Protein AF-A0A9J7BSL1-F1 (afdb_monomer)

Structure (mmCIF, N/CA/C/O backbone):
data_AF-A0A9J7BSL1-F1
#
_entry.id   AF-A0A9J7BSL1-F1
#
loop_
_atom_site.group_PDB
_atom_site.id
_atom_site.type_symbol
_atom_site.label_atom_id
_atom_site.label_alt_id
_atom_site.label_comp_id
_atom_site.label_asym_id
_atom_site.label_entity_id
_atom_site.label_seq_id
_atom_site.pdbx_PDB_ins_code
_atom_site.Cartn_x
_atom_site.Cartn_y
_atom_site.Cartn_z
_atom_site.occupancy
_atom_site.B_iso_or_equiv
_atom_site.auth_seq_id
_atom_site.auth_comp_id
_atom_site.auth_asym_id
_atom_site.auth_atom_id
_atom_site.pdbx_PDB_model_num
ATOM 1 N N . MET A 1 1 ? -9.603 -14.916 25.433 1.00 50.50 1 MET A N 1
ATOM 2 C CA . MET A 1 1 ? -8.457 -15.372 24.620 1.00 50.50 1 MET A CA 1
ATOM 3 C C . MET A 1 1 ? -8.157 -14.249 23.642 1.00 50.50 1 MET A C 1
ATOM 5 O O . MET A 1 1 ? -8.966 -14.039 22.752 1.00 50.50 1 MET A O 1
ATOM 9 N N . ASN A 1 2 ? -7.098 -13.466 23.859 1.00 42.62 2 ASN A N 1
ATOM 10 C CA . ASN A 1 2 ? -6.638 -12.509 22.850 1.00 42.62 2 ASN A CA 1
ATOM 11 C C . ASN A 1 2 ? -5.736 -13.292 21.899 1.00 42.62 2 ASN A C 1
ATOM 13 O O . ASN A 1 2 ? -4.666 -13.734 22.314 1.00 42.62 2 ASN A O 1
ATOM 17 N N . SER A 1 3 ? -6.197 -13.538 20.671 1.00 43.91 3 SER A N 1
ATOM 18 C CA . SER A 1 3 ? -5.299 -14.003 19.613 1.00 43.91 3 SER A CA 1
ATOM 19 C C . SER A 1 3 ? -4.156 -12.989 19.500 1.00 43.91 3 SER A C 1
ATOM 21 O O . SER A 1 3 ? -4.443 -11.789 19.478 1.00 43.91 3 SER A O 1
ATOM 23 N N . PRO A 1 4 ? -2.881 -13.418 19.484 1.00 55.12 4 PRO A N 1
ATOM 24 C CA . PRO A 1 4 ? -1.772 -12.492 19.302 1.00 55.12 4 PRO A CA 1
ATOM 25 C C . PRO A 1 4 ? -1.988 -11.748 17.986 1.00 55.12 4 PRO A C 1
ATOM 27 O O . PRO A 1 4 ? -2.348 -12.370 16.984 1.00 55.12 4 PRO A O 1
ATOM 30 N N . ALA A 1 5 ? -1.828 -10.424 18.012 1.00 54.88 5 ALA A N 1
ATOM 31 C CA . ALA A 1 5 ? -1.908 -9.595 16.821 1.00 54.88 5 ALA A CA 1
ATOM 32 C C . ALA A 1 5 ? -0.915 -10.154 15.799 1.00 54.88 5 ALA A C 1
ATOM 34 O O . ALA A 1 5 ? 0.298 -10.057 15.975 1.00 54.88 5 ALA A O 1
ATOM 35 N N . GLN A 1 6 ? -1.429 -10.836 14.777 1.00 61.03 6 GLN A N 1
ATOM 36 C CA . GLN A 1 6 ? -0.601 -11.261 13.664 1.00 61.03 6 GLN A CA 1
ATOM 37 C C . GLN A 1 6 ? -0.136 -9.984 12.979 1.00 61.03 6 GLN A C 1
ATOM 39 O O . GLN A 1 6 ? -0.970 -9.188 12.543 1.00 61.03 6 GLN A O 1
ATOM 44 N N . LEU A 1 7 ? 1.182 -9.781 12.924 1.00 67.81 7 LEU A N 1
ATOM 45 C CA . LEU A 1 7 ? 1.758 -8.683 12.161 1.00 67.81 7 LEU A CA 1
ATOM 46 C C . LEU A 1 7 ? 1.219 -8.767 10.726 1.00 67.81 7 LEU A C 1
ATOM 48 O O . LEU A 1 7 ? 1.178 -9.860 10.140 1.00 67.81 7 LEU A O 1
ATOM 52 N N . PRO A 1 8 ? 0.721 -7.653 10.176 1.00 75.19 8 PRO A N 1
ATOM 53 C CA . PRO A 1 8 ? 0.119 -7.673 8.862 1.00 75.19 8 PRO A CA 1
ATOM 54 C C . PRO A 1 8 ? 1.214 -7.906 7.809 1.00 75.19 8 PRO A C 1
ATOM 56 O O . PRO A 1 8 ? 2.352 -7.477 7.966 1.00 75.19 8 PRO A O 1
ATOM 59 N N . LYS A 1 9 ? 0.892 -8.662 6.757 1.00 84.38 9 LYS A N 1
ATOM 60 C CA . LYS A 1 9 ? 1.872 -9.111 5.754 1.00 84.38 9 LYS A CA 1
ATOM 61 C C . LYS A 1 9 ? 2.031 -8.086 4.631 1.00 84.38 9 LYS A C 1
ATOM 63 O O . LYS A 1 9 ? 1.070 -7.393 4.300 1.00 84.38 9 LYS A O 1
ATOM 68 N N . VAL A 1 10 ? 3.198 -8.072 3.981 1.00 88.81 10 VAL A N 1
ATOM 69 C CA . VAL A 1 10 ? 3.410 -7.349 2.713 1.00 88.81 10 VAL A CA 1
ATOM 70 C C . VAL A 1 10 ? 2.370 -7.795 1.676 1.00 88.81 10 VAL A C 1
ATOM 72 O O . VAL A 1 10 ? 2.045 -8.979 1.569 1.00 88.81 10 VAL A O 1
ATOM 75 N N . GLY A 1 11 ? 1.802 -6.832 0.952 1.00 86.56 11 GLY A N 1
ATOM 76 C CA . GLY A 1 11 ? 0.654 -7.003 0.058 1.00 86.56 11 GLY A CA 1
ATOM 77 C C . GLY A 1 11 ? -0.702 -7.023 0.773 1.00 86.56 11 GLY A C 1
ATOM 78 O O . GLY A 1 11 ? -1.744 -7.056 0.117 1.00 86.56 11 GLY A O 1
ATOM 79 N N . GLY A 1 12 ? -0.711 -6.995 2.109 1.00 91.00 12 GLY A N 1
ATOM 80 C CA . GLY A 1 12 ? -1.915 -6.849 2.915 1.00 91.00 12 GLY A CA 1
ATOM 81 C C . GLY A 1 12 ? -2.551 -5.475 2.730 1.00 91.00 12 GLY A C 1
ATOM 82 O O . GLY A 1 12 ? -1.866 -4.477 2.509 1.00 91.00 12 GLY A O 1
ATOM 83 N N . ARG A 1 13 ? -3.879 -5.432 2.833 1.00 92.00 13 ARG A N 1
ATOM 84 C CA . ARG A 1 13 ? -4.664 -4.197 2.770 1.00 92.00 13 ARG A CA 1
ATOM 85 C C . ARG A 1 13 ? -5.044 -3.750 4.167 1.00 92.00 13 ARG A C 1
ATOM 87 O O . ARG A 1 13 ? -5.497 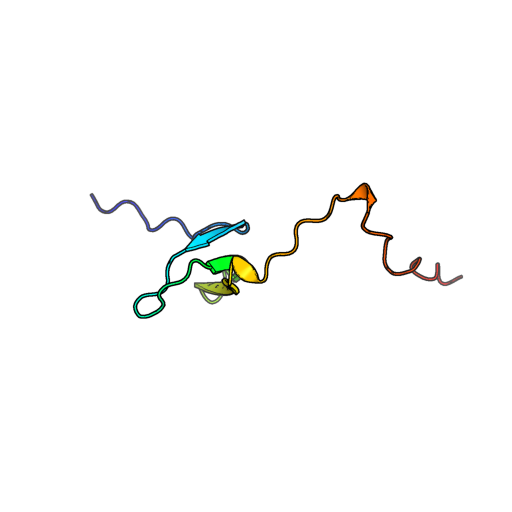-4.569 4.966 1.00 92.00 13 ARG A O 1
ATOM 94 N N . VAL A 1 14 ? -4.905 -2.460 4.428 1.00 91.62 14 VAL A N 1
ATOM 95 C CA . VAL A 1 14 ? -5.255 -1.836 5.704 1.00 91.62 14 VAL A CA 1
ATOM 96 C C . VAL A 1 14 ? -6.025 -0.542 5.465 1.00 91.62 14 VAL A C 1
ATOM 98 O O . VAL A 1 14 ? -5.829 0.135 4.458 1.00 91.62 14 VAL A O 1
ATOM 101 N N . GLN A 1 15 ? -6.912 -0.199 6.393 1.00 91.38 15 GLN A N 1
ATOM 102 C CA . GLN A 1 15 ? -7.532 1.123 6.461 1.00 91.38 15 GLN A CA 1
ATOM 103 C C . GLN A 1 15 ? -6.920 1.872 7.638 1.00 91.38 15 GLN A C 1
ATOM 105 O O . GLN A 1 15 ? -6.772 1.308 8.723 1.00 91.38 15 GLN A O 1
ATOM 110 N N . ILE A 1 16 ? -6.545 3.127 7.410 1.00 89.88 16 ILE A N 1
ATOM 111 C CA . ILE A 1 16 ? -6.024 4.007 8.454 1.00 89.88 16 ILE A CA 1
ATOM 112 C C . ILE A 1 16 ? -7.195 4.822 8.991 1.00 89.88 16 ILE A C 1
ATOM 114 O O . ILE A 1 16 ? -7.912 5.460 8.222 1.00 89.88 16 ILE A O 1
ATOM 118 N N . GLU A 1 17 ? -7.385 4.818 10.308 1.00 90.62 17 GLU A N 1
ATOM 119 C CA . GLU A 1 17 ? -8.424 5.625 10.946 1.00 90.62 17 GLU A CA 1
ATOM 120 C C . GLU A 1 17 ? -8.262 7.111 10.570 1.00 90.62 17 GLU A C 1
ATOM 122 O O . GLU A 1 17 ? -7.174 7.680 10.663 1.00 90.62 17 GLU A O 1
ATOM 127 N N . GLY A 1 18 ? -9.342 7.735 10.094 1.00 92.00 18 GLY A N 1
ATOM 128 C CA . GLY A 1 18 ? -9.330 9.122 9.613 1.00 92.00 18 GLY A CA 1
ATOM 129 C C . GLY A 1 18 ? -8.941 9.303 8.140 1.00 92.00 18 GLY A C 1
ATOM 130 O O . GLY A 1 18 ? -8.912 10.437 7.662 1.00 92.00 18 GLY A O 1
ATOM 131 N N . ARG A 1 19 ? -8.677 8.220 7.401 1.00 89.56 19 ARG A N 1
ATOM 132 C CA . ARG A 1 19 ? -8.518 8.230 5.940 1.00 89.56 19 ARG A CA 1
ATOM 133 C C . ARG A 1 19 ? -9.662 7.452 5.291 1.00 89.56 19 ARG A C 1
ATOM 135 O O . ARG A 1 19 ? -9.932 6.322 5.679 1.00 89.56 19 ARG A O 1
ATOM 142 N N . ASP A 1 20 ? -10.293 8.039 4.277 1.00 91.44 20 ASP A N 1
ATOM 143 C CA . ASP A 1 20 ? -11.382 7.407 3.507 1.00 91.44 20 ASP A CA 1
ATOM 144 C C . ASP A 1 20 ? -10.851 6.548 2.341 1.00 91.44 20 ASP A C 1
ATOM 146 O O . ASP A 1 20 ? -11.501 6.359 1.319 1.00 91.44 20 ASP A O 1
ATOM 150 N N . GLU A 1 21 ? -9.619 6.050 2.452 1.00 92.75 21 GLU A N 1
ATOM 151 C CA . GLU A 1 21 ? -8.966 5.270 1.403 1.00 92.75 21 GLU A CA 1
ATOM 152 C C . GLU A 1 21 ? -8.259 4.041 1.982 1.00 92.75 21 GLU A C 1
ATOM 154 O O . GLU A 1 21 ? -7.900 3.985 3.161 1.00 92.75 21 GLU A O 1
ATOM 159 N N . THR A 1 22 ? -8.094 3.019 1.141 1.00 93.56 22 THR A N 1
ATOM 160 C CA . THR A 1 22 ? -7.408 1.775 1.510 1.00 93.56 22 THR A CA 1
ATOM 161 C C . T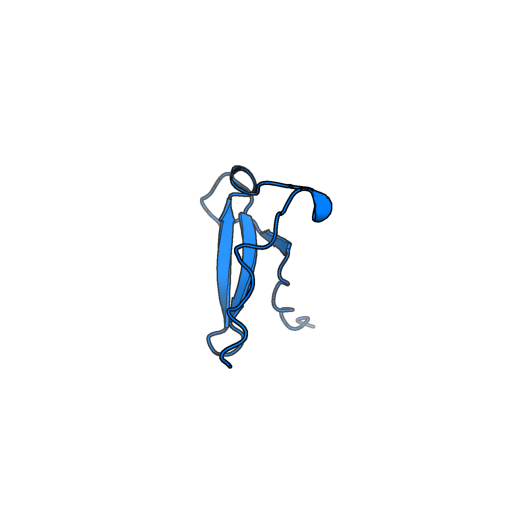HR A 1 22 ? -5.937 1.878 1.140 1.00 93.56 22 THR A C 1
ATOM 163 O O . THR A 1 22 ? -5.598 2.363 0.064 1.00 93.56 22 THR A O 1
ATOM 166 N N . PHE A 1 23 ? -5.072 1.369 2.008 1.00 93.88 23 PHE A N 1
ATOM 167 C CA . PHE A 1 23 ? -3.631 1.342 1.812 1.00 93.88 23 PHE A CA 1
ATOM 168 C C . PHE A 1 23 ? -3.136 -0.097 1.683 1.00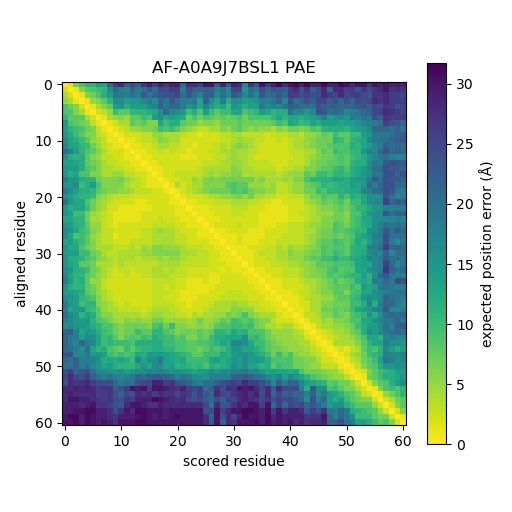 93.88 23 PHE A C 1
ATOM 170 O O . PHE A 1 23 ? -3.728 -1.030 2.234 1.00 93.88 23 PHE A O 1
ATOM 177 N N . VAL A 1 24 ? -2.034 -0.279 0.966 1.00 93.06 24 VAL A N 1
ATOM 178 C CA . VAL A 1 24 ? -1.354 -1.563 0.797 1.00 93.06 24 VAL A CA 1
ATOM 179 C C . VAL A 1 24 ? -0.011 -1.510 1.508 1.00 93.06 24 VAL A C 1
ATOM 181 O O . VAL A 1 24 ? 0.752 -0.561 1.336 1.00 93.06 24 VAL A O 1
ATOM 184 N N . ILE A 1 25 ? 0.278 -2.540 2.297 1.00 92.94 25 ILE A N 1
ATOM 185 C CA . ILE A 1 25 ? 1.564 -2.704 2.973 1.00 92.94 25 ILE A CA 1
ATOM 186 C C . ILE A 1 25 ? 2.603 -3.114 1.940 1.00 92.94 25 ILE A C 1
ATOM 188 O O . ILE A 1 25 ? 2.470 -4.163 1.309 1.00 92.94 25 ILE A O 1
ATOM 192 N N . VAL A 1 26 ? 3.642 -2.305 1.786 1.00 92.31 26 VAL A N 1
ATOM 193 C CA . VAL A 1 26 ? 4.757 -2.584 0.871 1.00 92.31 26 VAL A CA 1
ATOM 194 C C . VAL A 1 26 ? 5.990 -3.089 1.610 1.00 92.31 26 VAL A C 1
ATOM 196 O O . VAL A 1 26 ? 6.788 -3.812 1.026 1.00 92.31 26 VAL A O 1
ATOM 199 N N . GLU A 1 27 ? 6.102 -2.782 2.901 1.00 92.50 27 GLU A N 1
ATOM 200 C CA . GLU A 1 27 ? 7.224 -3.180 3.747 1.00 92.50 27 GLU A CA 1
ATOM 201 C C . GLU A 1 27 ? 6.766 -3.332 5.201 1.00 92.50 27 GLU A C 1
ATOM 203 O O . GLU A 1 27 ? 5.871 -2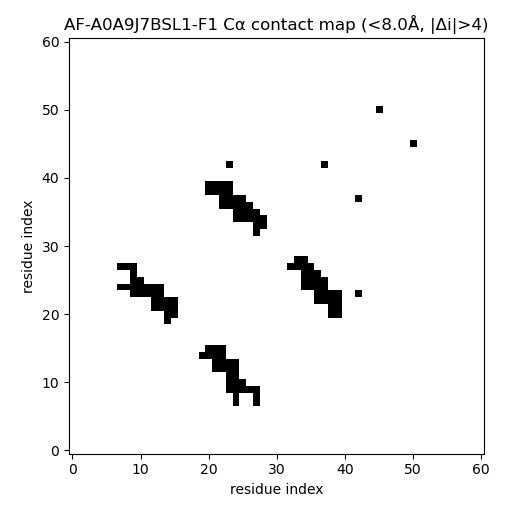.617 5.663 1.00 92.50 27 GLU A O 1
ATOM 208 N N . VAL A 1 28 ? 7.378 -4.278 5.910 1.00 91.19 28 VAL A N 1
ATOM 209 C CA . VAL A 1 28 ? 7.153 -4.533 7.334 1.00 91.19 28 VAL A CA 1
ATOM 210 C C . VAL A 1 28 ? 8.515 -4.586 8.003 1.00 91.19 28 VAL A C 1
ATOM 212 O O . VAL A 1 28 ? 9.338 -5.426 7.644 1.00 91.19 28 VAL A O 1
ATOM 215 N N . ASP A 1 29 ? 8.731 -3.710 8.975 1.00 90.94 29 ASP A N 1
ATOM 216 C CA . ASP A 1 29 ? 9.922 -3.708 9.810 1.00 90.94 29 ASP A CA 1
ATOM 217 C C . ASP A 1 29 ? 9.603 -4.411 11.136 1.00 90.94 29 ASP A C 1
ATOM 219 O O . ASP A 1 29 ? 8.884 -3.892 11.993 1.00 90.94 29 ASP A O 1
ATOM 223 N N . GLU A 1 30 ? 10.091 -5.643 11.286 1.00 88.19 30 GLU A N 1
ATOM 224 C CA . GLU A 1 30 ? 9.801 -6.481 12.456 1.00 88.19 30 GLU A CA 1
ATOM 225 C C . GLU A 1 30 ? 10.567 -6.038 13.715 1.00 88.19 30 GLU A C 1
ATOM 227 O O . GLU A 1 30 ? 10.117 -6.327 14.825 1.00 88.19 30 GLU A O 1
ATOM 232 N N . GLU A 1 31 ? 11.688 -5.321 13.560 1.00 89.50 31 GLU A N 1
ATOM 233 C CA . GLU A 1 31 ? 12.508 -4.827 14.676 1.00 89.50 31 GLU A CA 1
ATOM 234 C C . GLU A 1 31 ? 11.807 -3.676 15.407 1.00 89.50 31 GLU A C 1
ATOM 236 O O . GLU A 1 31 ? 11.681 -3.681 16.633 1.00 89.50 31 GLU A O 1
ATOM 241 N N . THR A 1 32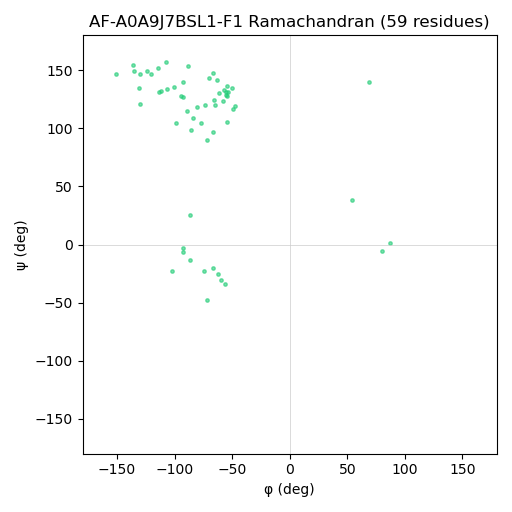 ? 11.305 -2.707 14.645 1.00 91.94 32 THR A N 1
ATOM 242 C CA . THR A 1 32 ? 10.598 -1.524 15.151 1.00 91.94 32 THR A CA 1
ATOM 243 C C . THR A 1 32 ? 9.085 -1.717 15.221 1.00 91.94 32 THR A C 1
ATOM 245 O O . THR A 1 32 ? 8.383 -0.855 15.750 1.00 91.94 32 THR A O 1
ATOM 248 N N . GLN A 1 33 ? 8.574 -2.841 14.708 1.00 86.75 33 GLN A N 1
ATOM 249 C CA . GLN A 1 33 ? 7.144 -3.121 14.547 1.00 86.75 33 GLN A CA 1
ATOM 250 C C . GLN A 1 33 ? 6.410 -2.029 13.751 1.00 86.75 33 GLN A C 1
ATOM 252 O O . GLN A 1 33 ? 5.268 -1.679 14.061 1.00 86.75 33 GLN A O 1
ATOM 257 N N . THR A 1 34 ? 7.063 -1.481 12.723 1.00 89.62 34 THR A N 1
ATOM 258 C CA . THR A 1 34 ? 6.485 -0.459 11.840 1.00 89.62 34 THR A CA 1
ATOM 259 C C . THR A 1 34 ? 6.154 -1.032 10.463 1.00 89.62 34 THR A C 1
ATOM 261 O O . THR A 1 34 ? 6.670 -2.070 10.053 1.00 89.62 34 THR A O 1
ATOM 264 N N . VAL A 1 35 ? 5.226 -0.386 9.752 1.00 91.38 35 VAL A N 1
ATOM 265 C CA . VAL A 1 35 ? 4.830 -0.789 8.396 1.00 91.38 35 VAL A CA 1
ATOM 266 C C . VAL A 1 35 ? 4.832 0.415 7.468 1.00 91.38 35 VAL A C 1
ATOM 268 O O . VAL A 1 35 ? 4.285 1.467 7.806 1.00 91.38 35 VAL A O 1
ATOM 271 N N . SER A 1 36 ? 5.405 0.240 6.280 1.00 92.56 36 SER A N 1
ATOM 272 C CA . SER A 1 36 ? 5.327 1.224 5.202 1.00 92.56 36 SER A CA 1
ATOM 273 C C . SER A 1 36 ? 4.133 0.881 4.323 1.00 92.56 36 SER A C 1
ATOM 275 O O . SER A 1 36 ? 3.986 -0.253 3.852 1.00 92.56 36 SER A O 1
ATOM 277 N N . VAL A 1 37 ? 3.263 1.864 4.102 1.00 93.12 37 VAL A N 1
ATOM 278 C CA . VAL A 1 37 ? 2.026 1.690 3.340 1.00 93.12 37 VAL A CA 1
ATOM 279 C C . VAL A 1 37 ? 1.891 2.768 2.276 1.00 93.12 37 VAL A C 1
ATOM 281 O O . VAL A 1 37 ? 2.299 3.909 2.487 1.00 93.12 37 VAL A O 1
ATOM 284 N N . ILE A 1 38 ? 1.289 2.409 1.146 1.00 93.38 38 ILE A N 1
ATOM 285 C CA . ILE A 1 38 ? 0.945 3.345 0.069 1.00 93.38 38 ILE A CA 1
ATOM 286 C C . ILE A 1 38 ? -0.553 3.260 -0.237 1.00 93.38 38 ILE A C 1
ATOM 288 O O . ILE A 1 38 ? -1.133 2.182 -0.065 1.00 93.38 38 ILE A O 1
ATOM 292 N N . PRO A 1 39 ? -1.200 4.353 -0.672 1.00 93.69 39 PRO A N 1
ATOM 293 C CA . PRO A 1 39 ? -2.568 4.310 -1.175 1.00 93.69 39 PRO A CA 1
ATOM 294 C C . PRO A 1 39 ? -2.757 3.222 -2.231 1.00 93.69 39 PRO A C 1
ATOM 296 O O . PRO A 1 39 ? -1.951 3.098 -3.153 1.00 93.69 39 PRO A O 1
ATOM 299 N N . GLU A 1 40 ? -3.838 2.444 -2.146 1.00 90.88 40 GLU A N 1
ATOM 300 C CA . GLU A 1 40 ? -4.141 1.415 -3.153 1.00 90.88 40 GLU A CA 1
ATOM 301 C C . GLU A 1 40 ? -4.301 2.031 -4.554 1.00 90.88 40 GLU A C 1
ATOM 303 O O . GLU A 1 40 ? -3.955 1.401 -5.552 1.00 90.88 40 GLU A O 1
ATOM 308 N N . SER A 1 41 ? -4.762 3.280 -4.627 1.00 88.31 41 SER A N 1
ATOM 309 C CA . SER A 1 41 ? -4.884 4.061 -5.862 1.00 88.31 41 SER A CA 1
ATOM 310 C C . SER A 1 41 ? -3.543 4.329 -6.557 1.00 88.31 41 SER A C 1
ATOM 312 O O . SER A 1 41 ? -3.521 4.495 -7.776 1.00 88.31 41 SER A O 1
ATOM 314 N N . GLU A 1 42 ? -2.432 4.332 -5.815 1.00 86.75 42 GLU A N 1
ATOM 315 C CA . GLU A 1 42 ? -1.073 4.533 -6.333 1.00 86.75 42 GLU A CA 1
ATOM 316 C C . GLU A 1 42 ? -0.363 3.209 -6.665 1.00 86.75 42 GLU A C 1
ATOM 318 O O . GLU A 1 42 ? 0.753 3.202 -7.191 1.00 86.75 42 GLU A O 1
ATOM 323 N N . VAL A 1 43 ? -1.000 2.063 -6.402 1.00 82.50 43 VAL A N 1
ATOM 324 C CA . VAL A 1 43 ? -0.434 0.749 -6.720 1.00 82.50 43 VAL A CA 1
ATOM 325 C C . VAL A 1 43 ? -0.582 0.467 -8.214 1.00 82.50 43 VAL A C 1
ATOM 327 O O . VAL A 1 43 ? -1.642 0.078 -8.708 1.00 82.50 43 VAL A O 1
ATOM 330 N N . PHE A 1 44 ? 0.523 0.575 -8.947 1.00 79.69 44 PHE A N 1
ATOM 331 C CA . PHE A 1 44 ? 0.581 0.161 -10.345 1.00 79.69 44 PHE A CA 1
ATOM 332 C C . PHE A 1 44 ? 0.760 -1.354 -10.446 1.00 79.69 44 PHE A C 1
ATOM 334 O O . PHE A 1 44 ? 1.777 -1.909 -10.030 1.00 79.69 44 PHE A O 1
ATOM 341 N N . ARG A 1 45 ? -0.212 -2.041 -11.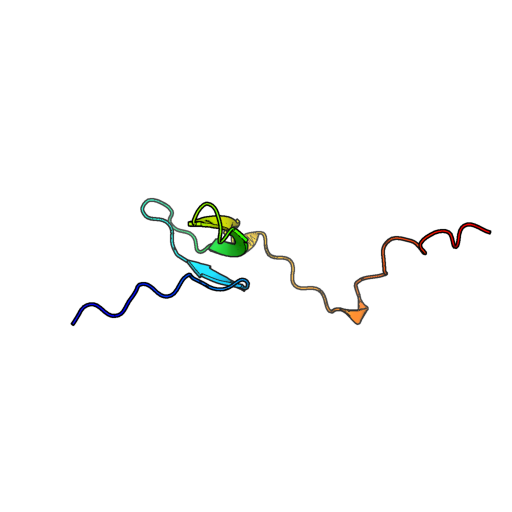051 1.00 73.56 45 ARG A N 1
ATOM 342 C CA . ARG A 1 45 ? -0.051 -3.445 -11.445 1.00 73.56 45 ARG A CA 1
ATOM 343 C C . ARG A 1 45 ? 0.528 -3.504 -12.848 1.00 73.56 45 ARG A C 1
ATOM 345 O O . ARG A 1 45 ? -0.116 -3.083 -13.806 1.00 73.56 45 ARG A O 1
ATOM 352 N N . ARG A 1 46 ? 1.738 -4.037 -12.956 1.00 75.56 46 ARG A N 1
ATOM 353 C CA . ARG A 1 46 ? 2.368 -4.408 -14.222 1.00 75.56 46 ARG A CA 1
ATOM 354 C C . ARG A 1 46 ? 2.671 -5.890 -14.200 1.00 75.56 46 ARG A C 1
ATOM 356 O O . ARG A 1 46 ? 2.952 -6.447 -13.138 1.00 75.56 46 ARG A O 1
ATOM 363 N N . SER A 1 47 ? 2.584 -6.523 -15.361 1.00 75.06 47 SER A N 1
ATOM 364 C CA . SER A 1 47 ? 3.040 -7.901 -15.503 1.00 75.06 47 SER A CA 1
ATOM 365 C C . SER A 1 47 ? 4.540 -7.929 -15.239 1.00 75.06 47 SER A C 1
ATOM 367 O O . SER A 1 47 ? 5.252 -7.013 -15.650 1.00 75.06 47 SER A O 1
ATOM 369 N N . LEU A 1 48 ? 5.033 -8.967 -14.565 1.00 73.88 48 LEU A N 1
ATOM 370 C CA . LEU A 1 48 ? 6.472 -9.113 -14.333 1.00 73.88 48 LEU A CA 1
ATOM 371 C C . LEU A 1 48 ? 7.243 -9.110 -15.666 1.00 73.88 48 LEU A C 1
ATOM 373 O O . LEU A 1 48 ? 8.314 -8.525 -15.749 1.00 73.88 48 LEU A O 1
ATOM 377 N N . ASP A 1 49 ? 6.640 -9.659 -16.723 1.00 76.38 49 ASP A N 1
ATOM 378 C CA . ASP A 1 49 ? 7.158 -9.651 -18.096 1.00 76.38 49 ASP A CA 1
ATOM 379 C C . ASP A 1 49 ? 7.221 -8.253 -18.746 1.00 76.38 49 ASP A C 1
ATOM 381 O O . ASP A 1 49 ? 7.962 -8.052 -19.705 1.00 76.38 49 ASP A O 1
ATOM 385 N N . GLU A 1 50 ? 6.461 -7.275 -18.239 1.00 73.69 50 GLU A N 1
ATOM 386 C CA . GLU A 1 50 ? 6.530 -5.869 -18.673 1.00 73.69 50 GLU A CA 1
ATOM 387 C C . GLU A 1 50 ? 7.609 -5.080 -17.915 1.00 73.69 50 GLU A C 1
ATOM 389 O O . GLU A 1 50 ? 7.957 -3.966 -18.314 1.00 73.69 50 GLU A O 1
ATOM 394 N N . LEU A 1 51 ? 8.135 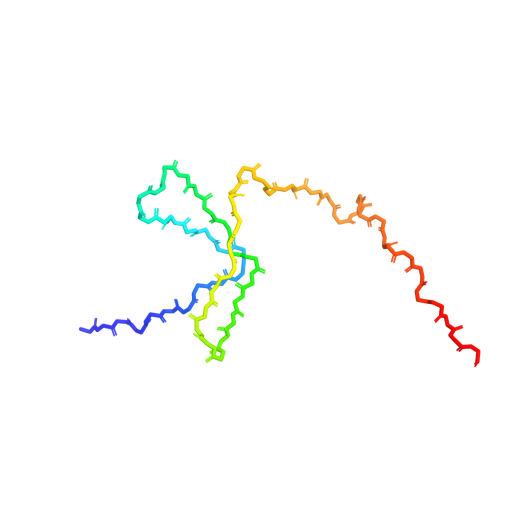-5.627 -16.816 1.00 76.25 51 LEU A N 1
ATOM 395 C CA . LEU A 1 51 ? 9.213 -5.015 -16.054 1.00 76.25 51 LEU A CA 1
ATOM 396 C C . LEU A 1 51 ? 10.545 -5.428 -16.674 1.00 76.25 51 LEU A C 1
ATOM 398 O O . LEU A 1 51 ? 11.083 -6.500 -16.406 1.00 76.25 51 LEU A O 1
ATOM 402 N N . THR A 1 52 ? 11.115 -4.557 -17.502 1.00 70.50 52 THR A N 1
ATOM 403 C CA . THR A 1 52 ? 12.505 -4.729 -17.929 1.00 70.50 52 THR A CA 1
ATOM 404 C C . THR A 1 52 ? 13.429 -4.559 -16.721 1.00 70.50 52 THR A C 1
ATOM 406 O O 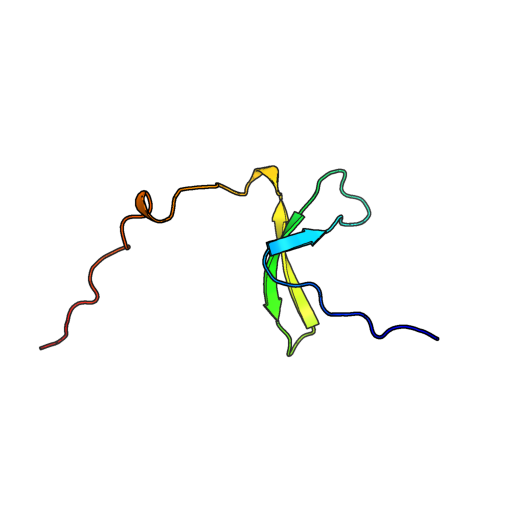. THR A 1 52 ? 13.365 -3.505 -16.080 1.00 70.50 52 THR A O 1
ATOM 409 N N . PRO A 1 53 ? 14.296 -5.539 -16.398 1.00 68.75 53 PRO A N 1
ATOM 410 C CA . PRO A 1 53 ? 15.260 -5.395 -15.315 1.00 68.75 53 PRO A CA 1
ATOM 411 C C . PRO A 1 53 ? 16.103 -4.134 -15.530 1.00 68.75 53 PRO A C 1
ATOM 413 O O . PRO A 1 53 ? 16.658 -3.910 -16.610 1.00 68.75 53 PRO A O 1
ATOM 416 N N . ALA A 1 54 ? 16.158 -3.290 -14.499 1.00 69.62 54 ALA A N 1
ATOM 417 C CA . ALA A 1 54 ? 16.887 -2.032 -14.527 1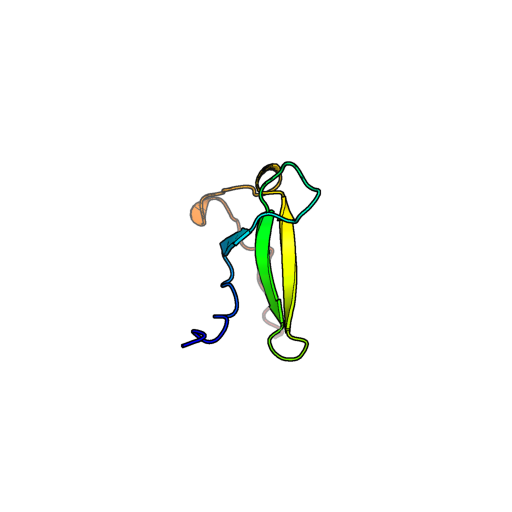.00 69.62 54 ALA A CA 1
ATOM 418 C C . ALA A 1 54 ? 18.397 -2.317 -14.497 1.00 69.62 54 ALA A C 1
ATOM 420 O O . ALA A 1 54 ? 19.005 -2.398 -13.439 1.00 69.62 54 ALA A O 1
ATOM 421 N N . HIS A 1 55 ? 18.969 -2.455 -15.691 1.00 53.28 55 HIS A N 1
ATOM 422 C CA . HIS A 1 55 ? 20.387 -2.637 -16.001 1.00 53.28 55 HIS A CA 1
ATOM 423 C C . HIS A 1 55 ? 21.022 -3.979 -15.586 1.00 53.28 55 HIS A C 1
ATOM 425 O O . HIS A 1 55 ? 20.795 -4.485 -14.489 1.00 53.28 55 HIS A O 1
ATOM 431 N N . PRO A 1 56 ? 21.888 -4.559 -16.442 1.00 56.91 56 PRO A N 1
ATOM 432 C CA . PRO A 1 56 ? 22.794 -5.602 -15.992 1.00 56.91 56 PRO A CA 1
ATOM 433 C C . PRO A 1 56 ? 23.713 -5.005 -14.922 1.00 56.91 56 PRO A C 1
ATOM 435 O O . PRO A 1 56 ? 24.318 -3.950 -15.140 1.00 56.91 56 PRO A O 1
ATOM 438 N N . LEU A 1 57 ? 23.836 -5.687 -13.778 1.00 54.00 57 LEU A N 1
ATOM 439 C CA . LEU A 1 57 ? 24.999 -5.525 -12.911 1.00 54.00 57 LEU A CA 1
ATOM 440 C C . LEU A 1 57 ? 26.209 -5.627 -13.833 1.00 54.00 57 LEU A C 1
ATOM 442 O O . LEU A 1 57 ? 26.367 -6.637 -14.527 1.00 54.00 57 LEU A O 1
ATOM 446 N N . ARG A 1 58 ? 27.024 -4.570 -13.900 1.00 60.12 58 ARG A N 1
ATOM 447 C CA . ARG A 1 58 ? 28.361 -4.724 -14.463 1.00 60.12 58 ARG A CA 1
ATOM 448 C C . ARG A 1 58 ? 28.958 -5.939 -13.759 1.00 60.12 58 ARG A C 1
ATOM 450 O O . ARG A 1 58 ? 29.049 -5.953 -12.535 1.00 60.12 58 ARG A O 1
ATOM 457 N N . SER A 1 59 ? 29.238 -6.982 -14.532 1.00 52.03 59 SER A N 1
ATOM 458 C CA . SER A 1 59 ? 30.157 -8.022 -14.101 1.00 52.03 59 SER A CA 1
ATOM 459 C C . SER A 1 59 ? 31.496 -7.304 -14.049 1.00 52.03 59 SER A C 1
ATOM 461 O O . SER A 1 59 ? 32.046 -6.992 -15.102 1.00 52.03 59 SER A O 1
ATOM 463 N N . ASP A 1 60 ? 31.885 -6.856 -12.856 1.00 63.50 60 ASP A N 1
ATOM 464 C CA . ASP A 1 60 ? 33.237 -6.354 -12.631 1.00 63.50 60 ASP A CA 1
ATOM 465 C C . ASP A 1 60 ? 34.181 -7.505 -13.009 1.00 63.50 60 ASP A C 1
ATOM 467 O O . ASP A 1 60 ? 33.969 -8.641 -12.574 1.00 63.50 60 ASP A O 1
ATOM 471 N N . ASP A 1 61 ? 35.086 -7.207 -13.938 1.00 57.00 61 ASP A N 1
ATOM 472 C CA . ASP A 1 61 ? 36.139 -8.085 -14.460 1.00 57.00 61 ASP A CA 1
ATOM 473 C C . ASP A 1 61 ? 37.101 -8.535 -13.347 1.00 57.00 61 ASP A C 1
ATOM 475 O O . ASP A 1 61 ? 37.416 -7.702 -12.463 1.00 57.00 61 ASP A O 1
#

Organism: NCBI:txid1002689

Secondary structure (DSSP, 8-state):
-----PPPPTT-EEE-TT-SSEEEEEEEETTTTEEEEEEGGG-----GGG---S-PPP---

Solvent-accessible surface area (backbone atoms only — not comparable to full-atom values): 4238 Å² total; per-residue (Å²): 135,82,75,75,84,73,78,79,50,68,75,35,77,46,71,50,91,96,50,100,54,53,26,31,27,76,40,68,43,81,89,80,71,45,72,46,67,43,54,49,91,74,61,80,88,71,58,72,90,72,57,73,77,86,67,80,76,77,77,79,130

Nearest PDB structures (foldseek):
  8rap-assembly1_Z  TM=6.484E-01  e=6.145E+00  Saccharomyces cerevisiae
  8esw-assembly1_S3  TM=1.455E-01  e=9.138E+00  Drosophila melanogaster

Radius of gyration: 16.93 Å; Cα contacts (8 Å, |Δi|>4): 61; chains: 1; bounding box: 48×24×43 Å

pLDDT: mean 79.21, std 15.1, range [42.62, 93.88]

Foldseek 3Di:
DDDPPDLADQQDWDDDPPDPFIWGFHDADPVVRDTDIDTPVPDDDDDPVPDDPPDDDPPPD

Mean predicted aligned error: 10.82 Å

Sequence (61 aa):
MNSPAQLPKVGGRVQIEGRDETFVIVEVDEETQTVSVIPESEVFRRSLDELTPAHPLRSDD